Protein AF-A0A7C5G6B0-F1 (afdb_monomer)

Nearest PDB structures (foldseek):
  4db3-assembly1_A  TM=9.597E-01  e=9.832E-02  Vibrio vulnificus
  2ap1-assembly1_A  TM=9.842E-01  e=1.405E-01  Salmonella enterica subsp. enterica serovar Typhimurium
  3h1q-assembly1_A  TM=8.174E-01  e=1.108E-01  Carboxydothermus hydrogenoformans Z-2901
  3htv-assembly1_A-2  TM=8.020E-01  e=1.892E-01  Escherichia coli K-12
  5oom-assembly1_P  TM=5.161E-01  e=9.442E-01  Homo sapiens

R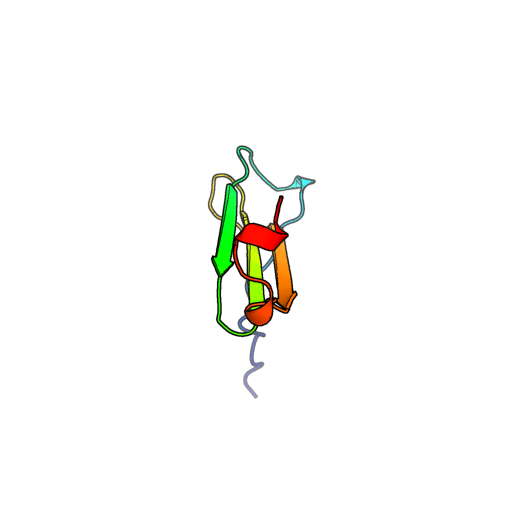adius of gyration: 15.74 Å; Cα contacts (8 Å, |Δi|>4): 85; chains: 1; bounding box: 40×14×42 Å

Foldseek 3Di:
DDDPDDPDADADAPVPAADDKDWDWDDDPFWIKIWIHGPVRRTHDIDIDTDDVVCPPVNVD

Secondary structure (DSSP, 8-state):
-------S--PPPGGG--SSPEEEEEE-SSEEEEEEE-TT--EEEEEEEE--GGGTGGGG-

Solvent-accessible surface area (backbone atoms only — not comparable to full-atom values): 3960 Å² total; per-residue (Å²): 136,82,82,81,71,80,90,64,87,76,65,47,56,79,90,78,54,46,80,62,74,46,78,49,78,49,83,48,87,61,36,33,36,40,37,34,24,28,65,85,65,50,40,53,50,74,52,75,43,76,44,65,73,90,54,59,81,78,68,76,115

Mean predicted aligned error: 7.13 Å

Structure (mmCIF, N/CA/C/O backbone):
data_AF-A0A7C5G6B0-F1
#
_entry.id   AF-A0A7C5G6B0-F1
#
loop_
_atom_site.group_PDB
_atom_site.id
_atom_site.type_symbol
_atom_site.label_atom_id
_atom_site.label_alt_id
_atom_site.label_comp_id
_atom_site.label_asym_id
_atom_site.label_entity_id
_atom_site.label_seq_id
_atom_site.pdbx_PDB_ins_code
_atom_site.Cartn_x
_atom_site.Cartn_y
_atom_site.Cartn_z
_atom_site.occupancy
_atom_site.B_iso_or_equiv
_atom_site.auth_seq_id
_atom_site.auth_comp_id
_atom_site.auth_asym_id
_atom_site.auth_atom_id
_atom_site.pdbx_PDB_model_num
ATOM 1 N N . MET A 1 1 ? 26.995 7.439 20.291 1.00 43.34 1 MET A N 1
ATOM 2 C CA . MET A 1 1 ? 26.533 6.468 19.280 1.00 43.34 1 MET A CA 1
ATOM 3 C C . MET A 1 1 ? 25.015 6.528 19.281 1.00 43.34 1 MET A C 1
ATOM 5 O O . MET A 1 1 ? 24.387 5.917 20.132 1.00 43.34 1 MET A O 1
ATOM 9 N N . SER A 1 2 ? 24.436 7.400 18.460 1.00 45.91 2 SER A N 1
ATOM 10 C CA . SER A 1 2 ? 22.984 7.553 18.325 1.00 45.91 2 SER A CA 1
ATOM 11 C C . SER A 1 2 ? 22.474 6.409 17.454 1.00 45.91 2 SER A C 1
ATOM 13 O O . SER A 1 2 ? 22.956 6.233 16.340 1.00 45.91 2 SER A O 1
ATOM 15 N N . ASN A 1 3 ? 21.550 5.608 17.978 1.00 51.06 3 ASN A N 1
ATOM 16 C CA . ASN A 1 3 ? 20.904 4.546 17.219 1.00 51.06 3 ASN A CA 1
ATOM 17 C C . ASN A 1 3 ? 19.927 5.216 16.239 1.00 51.06 3 ASN A C 1
ATOM 19 O O . ASN A 1 3 ? 18.942 5.815 16.669 1.00 51.06 3 ASN A O 1
ATOM 23 N N . GLU A 1 4 ? 20.234 5.191 14.944 1.00 58.41 4 GLU A N 1
ATOM 24 C CA . GLU A 1 4 ? 19.339 5.678 13.893 1.00 58.41 4 GLU A CA 1
ATOM 25 C C . GLU A 1 4 ? 18.123 4.742 13.821 1.00 58.41 4 GLU A C 1
ATOM 27 O O . GLU A 1 4 ? 18.194 3.619 13.322 1.00 58.41 4 GLU A O 1
ATOM 32 N N . THR A 1 5 ? 17.001 5.169 14.397 1.00 60.00 5 THR A N 1
ATOM 33 C CA . THR A 1 5 ? 15.719 4.472 14.274 1.00 60.00 5 THR A CA 1
ATOM 34 C C . THR A 1 5 ? 15.291 4.496 12.808 1.00 60.00 5 THR A C 1
ATOM 36 O O . THR A 1 5 ? 15.112 5.574 12.240 1.00 60.00 5 THR A O 1
ATOM 39 N N . ALA A 1 6 ? 15.104 3.321 12.199 1.00 58.97 6 ALA A N 1
ATOM 40 C CA . ALA A 1 6 ? 14.585 3.189 10.839 1.00 58.97 6 ALA A CA 1
ATOM 41 C C . ALA A 1 6 ? 13.313 4.043 10.663 1.00 58.97 6 ALA A C 1
ATOM 43 O O . ALA A 1 6 ? 12.297 3.810 11.315 1.00 58.97 6 ALA A O 1
ATOM 44 N N . THR A 1 7 ? 13.381 5.058 9.801 1.00 69.94 7 THR A N 1
ATOM 45 C CA . THR A 1 7 ? 12.394 6.149 9.672 1.00 69.94 7 THR A CA 1
ATOM 46 C C . THR A 1 7 ? 11.173 5.755 8.824 1.00 69.94 7 THR A C 1
ATOM 48 O O . THR A 1 7 ? 10.609 6.570 8.097 1.00 69.94 7 THR A O 1
ATOM 51 N N . GLY A 1 8 ? 10.794 4.476 8.857 1.00 70.69 8 GLY A N 1
ATOM 52 C CA . GLY A 1 8 ? 9.644 3.947 8.127 1.00 70.69 8 GLY A CA 1
ATOM 53 C C . GLY A 1 8 ? 8.340 4.053 8.927 1.00 70.69 8 GLY A C 1
ATOM 54 O O . GLY A 1 8 ? 8.374 4.163 10.155 1.00 70.69 8 GLY A O 1
ATOM 55 N N . PRO A 1 9 ? 7.172 3.994 8.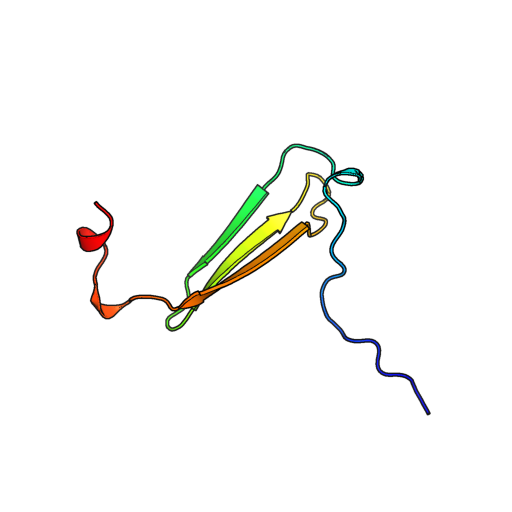261 1.00 79.44 9 PRO A N 1
ATOM 56 C CA . PRO A 1 9 ? 5.892 3.932 8.954 1.00 79.44 9 PRO A CA 1
ATOM 57 C C . PRO A 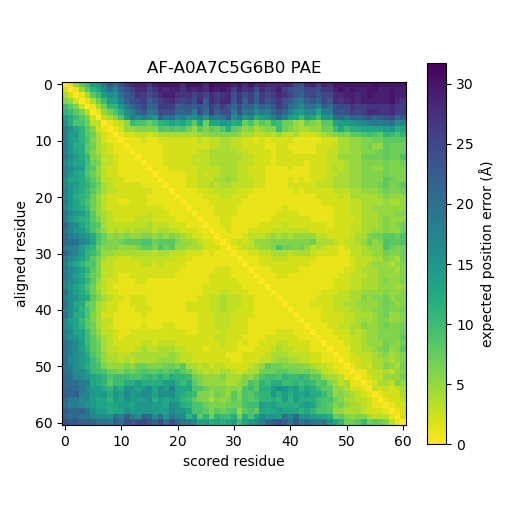1 9 ? 5.803 2.661 9.807 1.00 79.44 9 PRO A C 1
ATOM 59 O O . PRO A 1 9 ? 6.070 1.555 9.335 1.00 79.44 9 PRO A O 1
ATOM 62 N N . ARG A 1 10 ? 5.398 2.808 11.072 1.00 92.88 10 ARG A N 1
ATOM 63 C CA . ARG A 1 10 ? 5.082 1.667 11.938 1.00 92.88 10 ARG A CA 1
ATOM 64 C C . ARG A 1 10 ? 3.701 1.128 11.577 1.00 92.88 10 ARG A C 1
ATOM 66 O O . ARG A 1 10 ? 2.705 1.795 11.848 1.00 92.88 10 ARG A O 1
ATOM 73 N N . PHE A 1 11 ? 3.654 -0.077 11.018 1.00 96.50 11 PHE A N 1
ATOM 74 C CA . PHE A 1 11 ? 2.404 -0.757 10.691 1.00 96.50 11 PHE A CA 1
ATOM 75 C C . PHE A 1 11 ? 1.715 -1.334 11.936 1.00 96.50 11 PHE A C 1
ATOM 77 O O . PHE A 1 11 ? 2.388 -1.823 12.846 1.00 96.50 11 PHE A O 1
ATOM 84 N N . ILE A 1 12 ? 0.382 -1.282 11.964 1.00 97.81 12 ILE A N 1
ATOM 85 C CA . ILE A 1 12 ? -0.455 -1.947 12.973 1.00 97.81 12 ILE A CA 1
ATOM 86 C C . ILE A 1 12 ? -1.020 -3.261 12.432 1.00 97.81 12 ILE A C 1
ATOM 88 O O . ILE A 1 12 ? -1.199 -3.425 11.222 1.00 97.81 12 ILE A O 1
ATOM 92 N N . SER A 1 13 ? -1.332 -4.206 13.320 1.00 97.25 13 SER A N 1
ATOM 93 C CA . SER A 1 13 ? -2.021 -5.427 12.908 1.00 97.25 13 SER A CA 1
ATOM 94 C C . SER A 1 13 ? -3.496 -5.156 12.598 1.00 97.25 13 SER A C 1
ATOM 96 O O . SER A 1 13 ? -4.107 -4.213 13.102 1.00 97.25 13 SER A O 1
ATOM 98 N N . ARG A 1 14 ? -4.121 -6.050 11.826 1.00 95.44 14 ARG A N 1
ATOM 99 C CA . ARG A 1 14 ? -5.567 -5.994 11.560 1.00 95.44 14 ARG A CA 1
ATOM 100 C C . ARG A 1 14 ? -6.411 -6.066 12.840 1.00 95.44 14 ARG A C 1
ATOM 102 O O . ARG A 1 14 ? -7.501 -5.512 12.862 1.00 95.44 14 ARG A O 1
ATOM 109 N N . ALA A 1 15 ? -5.932 -6.752 13.880 1.00 97.56 15 ALA A N 1
ATOM 110 C CA . ALA A 1 15 ? -6.654 -6.886 15.147 1.00 97.56 15 ALA A CA 1
ATOM 111 C C . ALA A 1 15 ? -6.720 -5.565 15.936 1.00 97.56 15 ALA A C 1
ATOM 113 O O . ALA A 1 15 ? -7.639 -5.370 16.722 1.00 97.56 15 ALA A O 1
ATOM 114 N N . GLU A 1 16 ? -5.764 -4.661 15.715 1.00 97.62 16 GLU A N 1
ATOM 115 C CA . GLU A 1 16 ? -5.690 -3.344 16.364 1.00 97.62 16 GLU A CA 1
ATOM 116 C C . GLU A 1 16 ? -6.379 -2.236 15.552 1.00 97.62 16 GLU A C 1
ATOM 118 O O . GLU A 1 16 ? -6.499 -1.099 16.020 1.00 97.62 16 GLU A O 1
ATOM 123 N N . ALA A 1 17 ? -6.775 -2.541 14.316 1.00 97.94 17 ALA A N 1
ATOM 124 C CA . ALA A 1 17 ? -7.230 -1.562 13.346 1.00 97.94 17 ALA A CA 1
ATOM 125 C C . ALA A 1 17 ? -8.728 -1.261 13.475 1.00 97.94 17 ALA A C 1
ATOM 127 O O . ALA A 1 17 ? -9.530 -2.144 13.781 1.00 97.94 1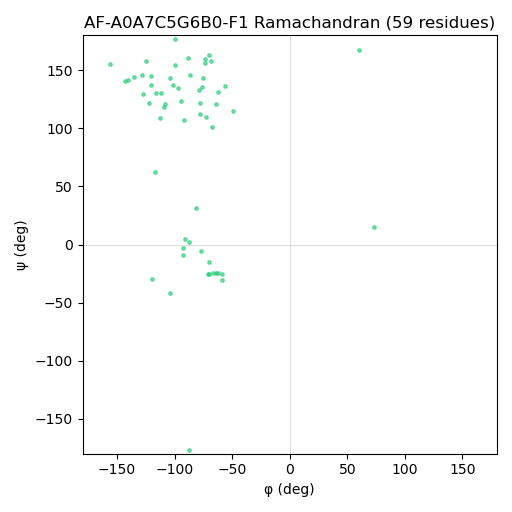7 ALA A O 1
ATOM 128 N N . GLN A 1 18 ? -9.102 -0.009 13.207 1.00 98.44 18 GLN A N 1
ATOM 129 C CA . GLN A 1 18 ? -10.474 0.470 13.352 1.00 98.44 18 GLN A CA 1
ATOM 130 C C . GLN A 1 18 ? -11.122 0.741 11.982 1.00 98.44 18 GLN A C 1
ATOM 132 O O . GLN A 1 18 ? -10.626 1.592 11.248 1.00 98.44 18 GLN A O 1
ATOM 137 N N . PRO A 1 19 ? -12.218 0.052 11.610 1.00 96.75 19 PRO A N 1
ATOM 138 C CA . PRO A 1 19 ? -12.917 0.334 10.359 1.00 96.75 19 PRO A CA 1
ATOM 139 C C . PRO A 1 19 ? -13.620 1.711 10.392 1.00 96.75 19 PRO A C 1
ATOM 141 O O . PRO A 1 19 ? -13.979 2.165 11.481 1.00 96.75 19 PRO A O 1
ATOM 144 N N . PRO A 1 20 ? -13.914 2.325 9.226 1.00 97.94 20 PRO A N 1
ATOM 145 C CA . PRO A 1 20 ? -13.653 1.822 7.873 1.00 97.94 20 PRO A CA 1
ATOM 146 C C . PRO A 1 20 ? -12.163 1.802 7.503 1.00 97.94 20 PRO A C 1
ATOM 148 O O . PRO A 1 20 ? -11.326 2.422 8.148 1.00 97.94 20 PRO A O 1
ATOM 151 N N . PHE A 1 21 ? -11.835 1.049 6.454 1.00 98.19 21 PHE A N 1
ATOM 152 C CA . PHE A 1 21 ? -10.487 1.010 5.889 1.00 98.19 21 PHE A CA 1
ATOM 153 C C . PHE A 1 21 ? -10.437 1.821 4.603 1.00 98.19 21 PHE A C 1
ATOM 155 O O . PHE A 1 21 ? -11.375 1.780 3.803 1.00 98.19 21 PHE A O 1
ATOM 162 N N . PHE A 1 22 ? -9.315 2.497 4.379 1.00 98.31 22 PHE A N 1
ATOM 163 C CA . PHE A 1 22 ? -9.091 3.325 3.202 1.00 98.31 22 PHE A CA 1
ATOM 164 C C . PHE A 1 22 ? -7.886 2.821 2.421 1.00 98.31 22 PHE A C 1
ATOM 166 O O . PHE A 1 22 ? -6.849 2.488 2.999 1.00 98.31 22 PHE A O 1
ATOM 173 N N . VAL A 1 23 ? -8.029 2.782 1.096 1.00 98.12 23 VAL A N 1
ATOM 174 C CA . VAL A 1 23 ? -6.958 2.403 0.172 1.00 98.12 23 VAL A CA 1
ATOM 175 C C . VAL A 1 23 ? -6.496 3.645 -0.576 1.00 98.12 23 VAL A C 1
ATOM 177 O O . VAL A 1 23 ? -7.283 4.286 -1.268 1.00 98.12 23 VAL A O 1
ATOM 180 N N . GLY A 1 24 ? -5.214 3.971 -0.441 1.00 96.69 24 GLY A N 1
ATOM 181 C CA . GLY A 1 24 ? -4.546 4.984 -1.251 1.00 96.69 24 GLY A CA 1
ATOM 18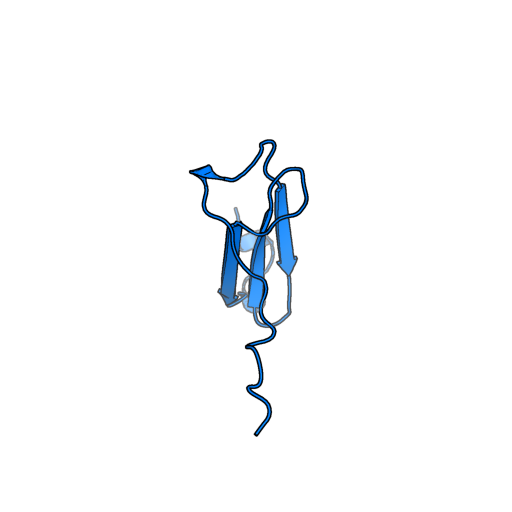2 C C . GLY A 1 24 ? -3.795 4.328 -2.403 1.00 96.69 24 GLY A C 1
ATOM 183 O O . GLY A 1 24 ? -3.090 3.340 -2.187 1.00 96.69 24 GLY A O 1
ATOM 184 N N . VAL A 1 25 ? -3.924 4.884 -3.607 1.00 96.44 25 VAL A N 1
ATOM 185 C CA . VAL A 1 25 ? -3.177 4.457 -4.797 1.00 96.44 25 VAL A CA 1
ATOM 186 C C . VAL A 1 25 ? -2.398 5.652 -5.339 1.00 96.44 25 VAL A C 1
ATOM 188 O O . VAL A 1 25 ? -2.989 6.677 -5.669 1.00 96.44 25 VAL A O 1
ATOM 191 N N . ASP A 1 26 ? -1.078 5.510 -5.426 1.00 94.06 26 ASP A N 1
ATOM 192 C CA . ASP A 1 26 ? -0.152 6.491 -6.000 1.00 94.06 26 ASP A CA 1
ATOM 193 C C . ASP A 1 26 ? 0.451 5.908 -7.2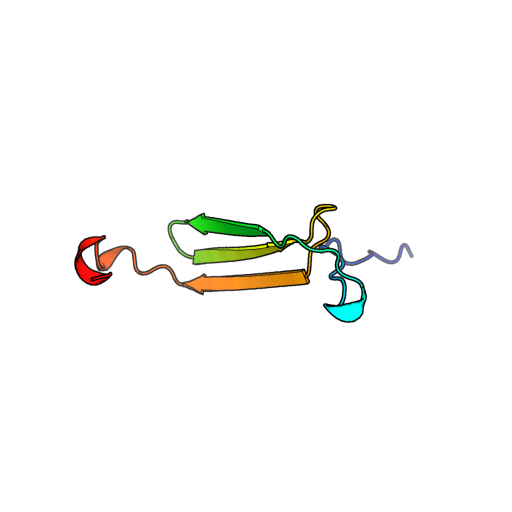86 1.00 94.06 26 ASP A C 1
ATOM 195 O O . ASP A 1 26 ? 1.211 4.933 -7.251 1.00 94.06 26 ASP A O 1
ATOM 199 N N . LEU A 1 27 ? 0.044 6.463 -8.430 1.00 92.25 27 LEU A N 1
ATOM 200 C CA . LEU A 1 27 ? 0.460 6.022 -9.761 1.00 92.25 27 LEU A CA 1
ATOM 201 C C . LEU A 1 27 ? 1.698 6.805 -10.210 1.00 92.25 27 LEU A C 1
ATOM 203 O O . LEU A 1 27 ? 1.606 7.975 -10.579 1.00 92.25 27 LEU A O 1
ATOM 207 N N . GLY A 1 28 ? 2.856 6.143 -10.219 1.00 88.50 28 GLY A N 1
ATOM 208 C CA . GLY A 1 28 ? 4.103 6.693 -10.747 1.00 88.50 28 GLY A CA 1
ATOM 209 C C . GLY A 1 28 ? 4.438 6.206 -12.160 1.00 88.50 28 GLY A C 1
ATOM 210 O O . GLY A 1 28 ? 3.785 5.334 -12.723 1.00 88.50 28 GLY A O 1
ATOM 211 N N . GLY A 1 29 ? 5.528 6.727 -12.732 1.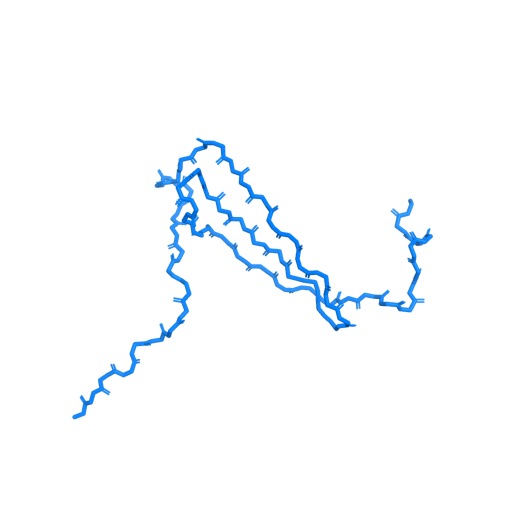00 87.69 29 GLY A N 1
ATOM 212 C CA . GLY A 1 29 ? 6.018 6.287 -14.048 1.00 87.69 29 GLY A CA 1
ATOM 213 C C . GLY A 1 29 ? 6.631 4.881 -14.053 1.00 87.69 29 GLY A C 1
ATOM 214 O O . GLY A 1 29 ? 6.616 4.215 -15.084 1.00 87.69 29 GLY A O 1
ATOM 215 N N . THR A 1 30 ? 7.135 4.413 -12.905 1.00 87.31 30 THR A N 1
ATOM 216 C CA . THR A 1 30 ? 7.841 3.119 -12.767 1.00 87.31 30 THR A CA 1
ATOM 217 C C . THR A 1 30 ? 7.163 2.161 -11.791 1.00 87.31 30 THR A C 1
ATOM 219 O O . THR A 1 30 ? 7.273 0.949 -11.945 1.00 87.31 30 THR A O 1
ATOM 222 N N . ASN A 1 31 ? 6.477 2.685 -10.774 1.00 92.00 31 ASN A N 1
ATOM 223 C CA . ASN A 1 31 ? 5.806 1.874 -9.766 1.00 92.00 31 ASN A CA 1
ATOM 224 C C . ASN A 1 31 ? 4.456 2.482 -9.395 1.00 92.00 31 ASN A C 1
ATOM 226 O O . ASN A 1 31 ? 4.343 3.699 -9.241 1.00 92.00 31 ASN A O 1
ATOM 230 N N . THR A 1 32 ? 3.477 1.611 -9.187 1.00 93.31 32 THR A N 1
ATOM 231 C CA . THR A 1 32 ? 2.223 1.912 -8.507 1.00 93.31 32 THR A CA 1
ATOM 232 C C . THR A 1 32 ? 2.397 1.526 -7.051 1.00 93.31 32 THR A C 1
ATOM 234 O O . THR A 1 32 ? 2.726 0.377 -6.746 1.00 93.31 32 THR A O 1
ATOM 237 N N . LYS A 1 33 ? 2.184 2.473 -6.141 1.00 94.81 33 LYS A N 1
ATOM 238 C CA . LYS A 1 33 ? 2.178 2.210 -4.701 1.00 94.81 33 LYS A CA 1
ATOM 239 C C . LYS A 1 33 ? 0.743 2.125 -4.213 1.00 94.81 33 LYS A C 1
ATOM 241 O O . LYS A 1 33 ? -0.096 2.937 -4.594 1.00 94.81 33 LYS A O 1
ATOM 246 N N . ILE A 1 34 ? 0.478 1.154 -3.354 1.00 97.19 34 ILE A N 1
ATOM 247 C CA . ILE A 1 34 ? -0.828 0.929 -2.745 1.00 97.19 34 ILE A CA 1
ATOM 248 C C . ILE A 1 34 ? -0.618 0.857 -1.240 1.00 97.19 34 ILE A C 1
ATOM 250 O O . ILE A 1 34 ? 0.247 0.114 -0.777 1.00 97.19 34 ILE A O 1
ATOM 254 N N . GLY A 1 35 ? -1.395 1.625 -0.485 1.00 97.06 35 GLY A N 1
ATOM 255 C CA . GLY A 1 35 ? -1.364 1.639 0.975 1.00 97.06 35 GLY A CA 1
ATOM 256 C C . GLY A 1 35 ? -2.756 1.458 1.560 1.00 97.06 35 GLY A C 1
ATOM 257 O O . GLY A 1 35 ? -3.730 1.944 0.990 1.00 97.06 35 GLY A O 1
ATOM 258 N N . VAL A 1 36 ? -2.841 0.778 2.701 1.00 98.19 36 VAL A N 1
ATOM 259 C CA . VAL A 1 36 ? -4.083 0.629 3.469 1.00 98.19 36 VAL A CA 1
ATOM 260 C C . VAL A 1 36 ? -3.918 1.305 4.819 1.00 98.19 36 VAL A C 1
ATOM 262 O O . VAL A 1 36 ? -2.942 1.038 5.526 1.00 98.19 36 VAL A O 1
ATOM 265 N N . VAL A 1 37 ? -4.887 2.140 5.182 1.00 98.31 37 VAL A N 1
ATOM 266 C CA . VAL A 1 37 ? -4.993 2.752 6.509 1.00 98.31 37 VAL A CA 1
ATOM 267 C C . VAL A 1 37 ? -6.350 2.451 7.137 1.00 98.31 37 VAL A C 1
ATOM 269 O O . VAL A 1 37 ? -7.311 2.114 6.442 1.00 98.31 37 VAL A O 1
ATOM 272 N N . ASP A 1 38 ? -6.415 2.548 8.458 1.00 98.12 38 ASP A N 1
ATOM 273 C CA . ASP A 1 38 ? -7.667 2.514 9.212 1.00 98.12 38 ASP A CA 1
ATOM 274 C C . ASP A 1 38 ? -8.297 3.911 9.346 1.00 98.12 38 ASP A C 1
ATOM 276 O O . ASP A 1 38 ? -7.770 4.889 8.811 1.00 98.12 38 ASP A O 1
ATOM 280 N N . ASP A 1 39 ? -9.412 4.012 10.070 1.00 98.31 39 ASP A N 1
ATOM 281 C CA . ASP A 1 39 ? -10.157 5.263 10.278 1.00 98.31 39 ASP A CA 1
ATOM 282 C C . ASP A 1 39 ? -9.335 6.378 10.944 1.00 98.31 39 ASP A C 1
ATOM 284 O O . ASP A 1 39 ? -9.562 7.564 10.722 1.00 98.31 39 ASP A O 1
ATOM 288 N N . LEU A 1 40 ? -8.311 6.002 11.714 1.00 97.62 40 LEU A N 1
AT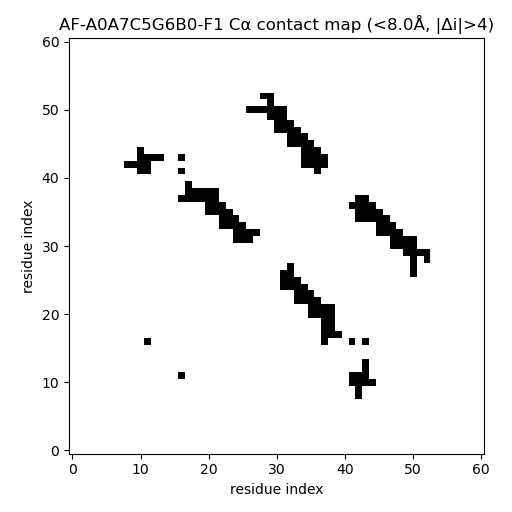OM 289 C CA . LEU A 1 40 ? -7.401 6.937 12.374 1.00 97.62 40 LEU A CA 1
ATOM 290 C C . LEU A 1 40 ? -6.177 7.282 11.508 1.00 97.62 40 LEU A C 1
ATOM 292 O O . LEU A 1 40 ? -5.256 7.951 11.978 1.00 97.62 40 LEU A O 1
ATOM 296 N N . GLY A 1 41 ? -6.129 6.800 10.264 1.00 96.50 41 GLY A N 1
ATOM 297 C CA . GLY A 1 41 ? -5.007 6.994 9.349 1.00 96.50 41 GLY A CA 1
ATOM 298 C C . GLY A 1 41 ? -3.769 6.164 9.700 1.00 96.50 41 GLY A C 1
ATOM 299 O O . GLY A 1 41 ? -2.677 6.443 9.199 1.00 96.50 41 GLY A O 1
ATOM 300 N N . ARG A 1 42 ? -3.892 5.148 10.562 1.00 97.19 42 ARG A N 1
ATOM 301 C CA . ARG A 1 42 ? -2.766 4.292 10.953 1.00 97.19 42 ARG A CA 1
ATOM 302 C C . ARG A 1 42 ? -2.502 3.272 9.842 1.00 97.19 42 ARG A C 1
ATOM 304 O O . ARG A 1 42 ? -3.447 2.643 9.370 1.00 97.19 42 ARG A O 1
ATOM 311 N N . PRO A 1 43 ? -1.246 3.076 9.413 1.00 97.50 43 PRO A N 1
ATOM 312 C CA . PRO A 1 43 ? -0.940 2.208 8.284 1.00 97.50 43 PRO A CA 1
ATOM 313 C C . PRO A 1 43 ? -1.035 0.727 8.666 1.00 97.50 43 PRO A C 1
ATOM 315 O O . PRO A 1 43 ? -0.509 0.306 9.695 1.00 97.50 43 PRO A O 1
ATOM 318 N N . LEU A 1 44 ? -1.667 -0.078 7.810 1.00 97.56 44 LEU A N 1
ATOM 319 C CA . LEU A 1 44 ? -1.780 -1.538 7.956 1.00 97.56 44 LEU A CA 1
ATOM 320 C C . LEU A 1 44 ? -0.840 -2.278 7.006 1.00 97.56 44 LEU A C 1
ATOM 322 O O . LEU A 1 44 ? -0.213 -3.262 7.386 1.00 97.56 44 LEU A O 1
ATOM 326 N N . ALA A 1 45 ? -0.747 -1.808 5.763 1.00 96.25 45 ALA A N 1
ATOM 327 C CA . ALA A 1 45 ? 0.080 -2.420 4.733 1.00 96.25 45 ALA A CA 1
ATOM 328 C C . ALA A 1 45 ? 0.458 -1.399 3.658 1.00 96.25 45 ALA A C 1
ATOM 330 O O . ALA A 1 45 ? -0.268 -0.430 3.428 1.00 96.25 45 ALA A O 1
ATOM 331 N N . ALA A 1 46 ? 1.575 -1.651 2.979 1.00 96.19 46 ALA A N 1
ATOM 332 C CA . ALA A 1 46 ? 1.944 -0.965 1.752 1.00 96.19 46 ALA A CA 1
ATOM 333 C C . ALA A 1 46 ? 2.630 -1.943 0.792 1.00 96.19 46 ALA A C 1
ATOM 335 O O . ALA A 1 46 ? 3.427 -2.779 1.217 1.00 96.19 46 ALA A O 1
ATOM 336 N N . VAL A 1 47 ? 2.335 -1.825 -0.499 1.00 95.31 47 VAL A N 1
ATOM 337 C CA . VAL A 1 47 ? 2.983 -2.588 -1.569 1.00 95.31 47 VAL A CA 1
ATOM 338 C C . VAL A 1 47 ? 3.319 -1.661 -2.731 1.00 95.31 47 VAL A C 1
ATOM 340 O O . VAL A 1 47 ? 2.581 -0.724 -3.026 1.00 95.31 47 VAL A O 1
ATOM 343 N N . GLY A 1 48 ? 4.451 -1.917 -3.380 1.00 94.81 48 GLY A N 1
ATOM 344 C CA . GLY A 1 48 ? 4.801 -1.327 -4.666 1.00 94.81 48 GLY A CA 1
ATOM 345 C C . GLY A 1 48 ? 4.798 -2.412 -5.733 1.00 94.81 48 GLY A C 1
ATOM 346 O O . GLY A 1 48 ? 5.402 -3.464 -5.530 1.00 94.81 48 GLY A O 1
ATOM 347 N N . ILE A 1 49 ? 4.128 -2.162 -6.851 1.00 93.75 49 ILE A N 1
ATOM 348 C CA . ILE A 1 49 ? 4.155 -3.030 -8.031 1.00 93.75 49 ILE A CA 1
ATOM 349 C C . ILE A 1 49 ? 4.676 -2.235 -9.232 1.00 93.75 49 ILE A C 1
ATOM 351 O O . ILE A 1 49 ? 4.374 -1.042 -9.323 1.00 93.75 49 ILE A O 1
ATOM 355 N N . PRO A 1 50 ? 5.442 -2.844 -10.157 1.00 92.69 50 PRO A N 1
ATOM 356 C CA . PRO A 1 50 ? 5.870 -2.156 -11.368 1.00 92.69 50 PRO A CA 1
ATOM 357 C C . PRO A 1 50 ? 4.670 -1.629 -12.155 1.00 92.69 50 PRO A C 1
ATOM 359 O O . PRO A 1 50 ? 3.675 -2.337 -12.331 1.00 92.69 50 PRO A O 1
ATOM 362 N N . THR A 1 51 ? 4.764 -0.399 -12.649 1.00 86.75 51 THR A N 1
ATOM 363 C CA . THR A 1 51 ? 3.787 0.112 -13.613 1.00 86.75 51 THR A CA 1
ATOM 364 C C . THR A 1 51 ? 4.010 -0.527 -14.978 1.00 86.75 51 THR A C 1
ATOM 366 O O . THR A 1 51 ? 5.110 -0.966 -15.320 1.00 86.75 51 THR A O 1
ATOM 369 N N . GLN A 1 52 ? 2.955 -0.563 -15.791 1.00 85.12 52 GLN A N 1
ATOM 370 C CA . GLN A 1 52 ? 3.011 -1.025 -17.179 1.00 85.12 52 GLN A CA 1
ATOM 371 C C . GLN A 1 52 ? 2.636 0.126 -18.124 1.00 85.12 52 GLN A C 1
ATOM 373 O O . GLN A 1 52 ? 1.637 0.037 -18.831 1.00 85.12 52 GLN A O 1
ATOM 378 N N . PRO A 1 53 ? 3.407 1.232 -18.148 1.00 80.31 53 PRO A N 1
ATOM 379 C CA . PRO A 1 53 ? 3.018 2.442 -18.878 1.00 80.31 53 PRO A CA 1
ATOM 380 C C . PRO A 1 53 ? 2.882 2.211 -20.389 1.00 80.31 53 PRO A C 1
ATOM 382 O O . PRO A 1 53 ? 2.141 2.924 -21.054 1.00 80.31 53 PRO A O 1
ATOM 385 N N . ALA A 1 54 ? 3.564 1.196 -20.929 1.00 83.19 54 ALA A N 1
ATOM 386 C CA . ALA A 1 54 ? 3.491 0.831 -22.340 1.00 83.19 54 ALA A CA 1
ATOM 387 C C . ALA A 1 54 ? 2.149 0.208 -22.761 1.00 83.19 54 ALA A C 1
ATOM 389 O O . ALA A 1 54 ? 1.901 0.096 -23.956 1.00 83.19 54 ALA A O 1
ATOM 390 N N . LYS A 1 55 ? 1.313 -0.230 -21.813 1.00 79.69 55 LYS A N 1
ATOM 391 C CA . LYS A 1 55 ? 0.095 -0.985 -22.119 1.00 79.69 55 LYS A CA 1
ATOM 392 C C . LYS A 1 55 ? -1.173 -0.142 -22.267 1.00 79.69 55 LYS A C 1
ATOM 394 O O . LYS A 1 55 ? -2.202 -0.690 -22.623 1.00 79.69 55 LYS A O 1
ATOM 399 N N . GLY A 1 56 ? -1.089 1.172 -22.060 1.00 78.19 56 GLY A N 1
ATOM 400 C CA . GLY A 1 56 ? -2.236 2.074 -22.194 1.00 78.19 56 GLY A CA 1
ATOM 401 C C . GLY A 1 56 ? -3.410 1.744 -21.244 1.00 78.19 56 GLY A C 1
ATOM 402 O O . GLY A 1 56 ? -3.421 0.704 -20.584 1.00 78.19 56 GLY A O 1
ATOM 403 N N . PRO A 1 57 ? -4.399 2.640 -21.084 1.00 78.12 57 PRO A N 1
ATOM 404 C CA . PRO A 1 57 ? -5.605 2.352 -20.298 1.00 78.12 57 PRO A CA 1
ATOM 405 C C . PRO A 1 57 ? -6.483 1.227 -20.872 1.00 78.12 57 PRO A C 1
ATOM 407 O O . PRO A 1 57 ? -7.245 0.606 -20.136 1.00 78.12 57 PRO A O 1
ATOM 410 N N . GLU A 1 58 ? -6.401 0.976 -22.175 1.00 85.44 58 GLU A N 1
ATOM 411 C CA . GLU A 1 58 ? -7.198 -0.009 -22.906 1.00 85.44 58 GLU A CA 1
ATOM 412 C C . GLU A 1 58 ? -6.915 -1.470 -22.518 1.00 85.44 58 GLU A C 1
ATOM 414 O O . GLU A 1 58 ? -7.802 -2.306 -22.662 1.00 85.44 58 GLU A O 1
ATOM 419 N N . ASP A 1 59 ? -5.725 -1.781 -21.993 1.00 85.56 59 ASP A N 1
ATOM 420 C CA . ASP A 1 59 ? -5.338 -3.138 -21.561 1.00 85.56 59 ASP A CA 1
ATOM 421 C C . ASP A 1 59 ? -5.948 -3.539 -20.202 1.00 85.56 59 ASP A C 1
ATOM 423 O O . ASP A 1 59 ? -5.796 -4.673 -19.762 1.00 85.56 59 ASP A O 1
ATOM 427 N N . ALA A 1 60 ? -6.642 -2.625 -19.512 1.00 74.69 60 ALA A N 1
ATOM 428 C CA . ALA A 1 60 ? -7.225 -2.870 -18.188 1.00 74.69 60 ALA A CA 1
ATOM 429 C C . ALA A 1 60 ? -8.645 -3.486 -18.207 1.00 74.69 60 ALA A C 1
ATOM 431 O O . ALA A 1 60 ? -9.245 -3.626 -17.138 1.00 74.69 60 ALA A O 1
ATOM 432 N N . GLY A 1 61 ? -9.193 -3.775 -19.395 1.00 64.31 61 GLY A N 1
ATOM 433 C CA . GLY A 1 61 ? -10.579 -4.215 -19.630 1.00 64.31 61 GLY 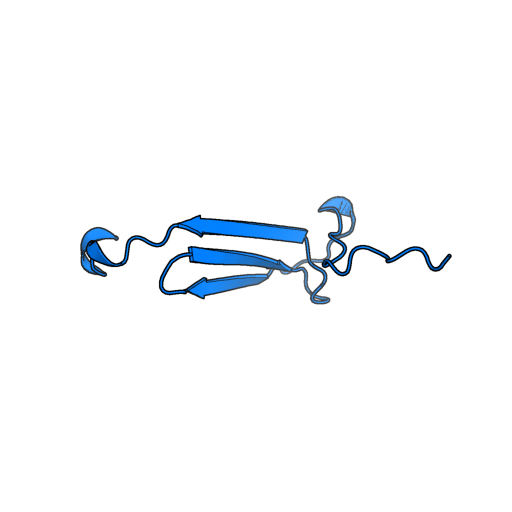A CA 1
ATOM 434 C C . GLY A 1 61 ? -10.848 -5.704 -19.446 1.00 64.31 61 GLY A C 1
ATOM 435 O O . GLY A 1 61 ? -9.954 -6.523 -19.746 1.00 64.31 61 GLY A O 1
#

Sequence (61 aa):
MSNETATGPRFISRAEAQPPFFVGVDLGGTNTKIGVVDDLGRPLAAVGIPTQPAKGPEDAG

pLDDT: mean 87.63, std 14.17, range [43.34, 98.44]